Protein AF-A0A2U3LJ58-F1 (afdb_monomer_lite)

Secondary structure (DSSP, 8-state):
-HHHHHHHH-TTT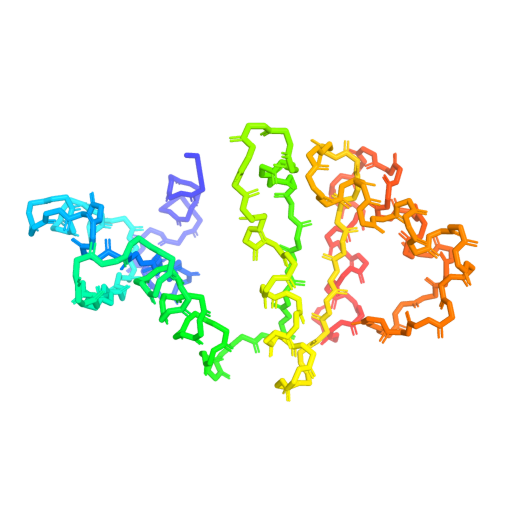HHHH-EEEEETTT--HHHHHHHTTTSEEEEEPP-TT-HHHHHHHHHHHHHT-TT---EEEE----STTSPPPHHHHHHHHHHHHT--EEEEGGG-HHHHHHHHHHHHTTT-S-SSSS-HHHHHHHHH---HHHHHHHHHHHTT-

Foldseek 3Di:
DVLVVLCVVPVPPSQVVAEAFEEPLPDDPVRQVVVVVRYNYDYFYCDPNDPVVRLLRSLLVVLPPPPDQAAEAAAWAACPPPDDTVVVSNLVSNVVVVHQYQQQLQRYHPSVVVLVVCVVVVVPDGSADDDSVLSVCSNHPPPVVVNVVVVCVSSVD

pLDDT: mean 93.68, std 4.85, range [64.5, 98.31]

Structure (mmCIF, N/CA/C/O backbone):
data_AF-A0A2U3LJ58-F1
#
_entry.id   AF-A0A2U3LJ58-F1
#
loop_
_atom_site.group_PDB
_atom_site.id
_atom_site.type_symbol
_atom_site.label_atom_id
_atom_site.label_alt_id
_atom_site.label_comp_id
_atom_site.label_asym_id
_atom_site.label_entity_id
_atom_site.label_seq_id
_atom_site.pdbx_PDB_ins_code
_atom_site.Cartn_x
_atom_site.Cartn_y
_atom_site.Cartn_z
_atom_site.occupancy
_atom_site.B_iso_or_equiv
_atom_site.auth_seq_id
_atom_site.auth_comp_id
_atom_site.auth_asym_id
_atom_site.auth_atom_id
_atom_site.pdbx_PDB_model_num
ATOM 1 N N . MET A 1 1 ? -16.212 2.801 -3.367 1.00 64.50 1 MET A N 1
ATOM 2 C CA . MET A 1 1 ? -16.072 2.106 -4.669 1.00 64.50 1 MET A CA 1
ATOM 3 C C . MET A 1 1 ? -15.705 0.630 -4.491 1.00 64.50 1 MET A C 1
ATOM 5 O O . MET A 1 1 ? -16.497 -0.210 -4.893 1.00 64.50 1 MET A O 1
ATOM 9 N N . PHE A 1 2 ? -14.594 0.289 -3.825 1.00 81.81 2 PHE A N 1
ATOM 10 C CA . PHE A 1 2 ? -14.161 -1.109 -3.617 1.00 81.81 2 PHE A CA 1
ATOM 11 C C . PHE A 1 2 ? -15.040 -1.915 -2.639 1.00 81.81 2 PHE A C 1
ATOM 13 O O . PHE A 1 2 ? -15.362 -3.061 -2.934 1.00 81.81 2 PHE A O 1
ATOM 20 N N . PHE A 1 3 ? -15.540 -1.318 -1.548 1.00 89.44 3 PHE A N 1
ATOM 21 C CA . PHE A 1 3 ? -16.475 -2.007 -0.639 1.00 89.44 3 PHE A CA 1
ATOM 22 C C . PHE A 1 3 ? -17.764 -2.475 -1.330 1.00 89.44 3 PHE A C 1
ATOM 24 O O . PHE A 1 3 ? -18.213 -3.602 -1.132 1.00 89.44 3 PHE A O 1
ATOM 31 N N . ASN A 1 4 ? -18.340 -1.626 -2.187 1.00 88.88 4 ASN A N 1
ATOM 32 C CA . ASN A 1 4 ? -19.549 -1.965 -2.943 1.00 88.88 4 ASN A CA 1
ATOM 33 C C . ASN A 1 4 ? -19.279 -3.084 -3.953 1.00 88.88 4 ASN A C 1
ATOM 35 O O . ASN A 1 4 ? -20.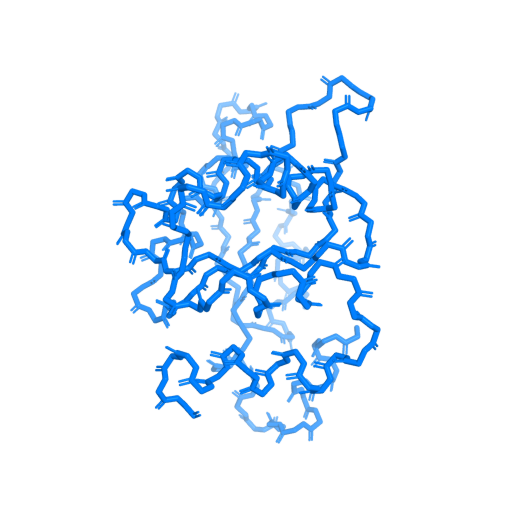130 -3.948 -4.145 1.00 88.88 4 ASN A O 1
ATOM 39 N N . LEU A 1 5 ? -18.094 -3.090 -4.573 1.00 89.75 5 LEU A N 1
ATOM 40 C CA . LEU A 1 5 ? -17.690 -4.163 -5.476 1.00 89.75 5 LEU A CA 1
ATOM 41 C C . LEU A 1 5 ? -17.556 -5.495 -4.729 1.00 89.75 5 LEU A C 1
ATOM 43 O O . LEU A 1 5 ? -18.098 -6.492 -5.193 1.00 89.75 5 LEU A O 1
ATOM 47 N N . GLY A 1 6 ? -16.923 -5.502 -3.552 1.00 89.69 6 GLY A N 1
ATOM 48 C CA . GLY A 1 6 ? -16.839 -6.695 -2.706 1.00 89.69 6 GLY A CA 1
ATOM 49 C C . GLY A 1 6 ? -18.209 -7.236 -2.321 1.00 89.69 6 GLY A C 1
ATOM 50 O O . GLY A 1 6 ? -18.471 -8.414 -2.525 1.00 89.69 6 GLY A O 1
ATOM 51 N N . LYS A 1 7 ? -19.123 -6.372 -1.860 1.00 90.44 7 LYS A N 1
ATOM 52 C CA . LYS A 1 7 ? -20.513 -6.763 -1.561 1.00 90.44 7 LYS A CA 1
ATOM 53 C C . LYS A 1 7 ? -21.253 -7.305 -2.785 1.00 90.44 7 LYS A C 1
ATOM 55 O O . LYS A 1 7 ? -22.078 -8.196 -2.649 1.00 90.44 7 LYS A O 1
ATOM 60 N N . LYS A 1 8 ? -20.975 -6.779 -3.980 1.00 92.06 8 LYS A N 1
ATOM 61 C CA . LYS A 1 8 ? -21.600 -7.252 -5.222 1.00 92.06 8 LYS A CA 1
ATOM 62 C C . LYS A 1 8 ? -21.072 -8.622 -5.656 1.00 92.06 8 LYS A C 1
ATOM 64 O O . LYS A 1 8 ? -21.857 -9.438 -6.123 1.00 92.06 8 LYS A O 1
ATOM 69 N N . LEU A 1 9 ? -19.764 -8.852 -5.546 1.00 92.19 9 LEU A N 1
ATOM 70 C CA . LEU A 1 9 ? -19.121 -10.099 -5.977 1.00 92.19 9 LEU A CA 1
ATOM 71 C C . LEU A 1 9 ? -19.255 -11.219 -4.936 1.00 92.19 9 LEU A C 1
ATOM 73 O O . LEU A 1 9 ? -19.418 -12.376 -5.304 1.00 92.19 9 LEU A O 1
ATOM 77 N N . TYR A 1 10 ? -19.229 -10.863 -3.652 1.00 92.19 10 TYR A N 1
ATOM 78 C CA . TYR A 1 10 ? -19.205 -11.782 -2.513 1.00 92.19 10 TYR A CA 1
ATOM 79 C C . TYR A 1 10 ? -20.238 -11.366 -1.449 1.00 92.19 10 TYR A C 1
ATOM 81 O O . TYR A 1 10 ? -19.875 -11.056 -0.314 1.00 92.19 10 TYR A O 1
ATOM 89 N N . PRO A 1 11 ? -21.542 -11.315 -1.772 1.00 90.38 11 PRO A N 1
ATOM 90 C CA . PRO A 1 11 ? -22.560 -10.722 -0.894 1.00 90.38 11 PRO A CA 1
ATOM 91 C C . PRO A 1 11 ? -22.644 -11.359 0.496 1.00 90.38 11 PRO A C 1
ATOM 93 O O . PRO A 1 11 ? -22.928 -10.660 1.466 1.00 90.38 11 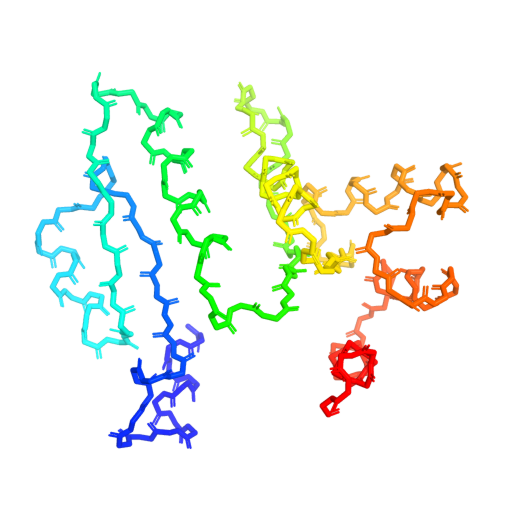PRO A O 1
ATOM 96 N N . ASN A 1 12 ? -22.340 -12.653 0.606 1.00 92.69 12 ASN A N 1
ATOM 97 C CA . ASN A 1 12 ? -22.459 -13.396 1.859 1.00 92.69 12 ASN A CA 1
ATOM 98 C C . ASN A 1 12 ? -21.167 -13.410 2.692 1.00 92.69 12 ASN A C 1
ATOM 100 O O . ASN A 1 12 ? -21.227 -13.705 3.881 1.00 92.69 12 ASN A O 1
ATOM 104 N N . ASN A 1 13 ? -20.010 -13.093 2.100 1.00 93.12 13 ASN A N 1
ATOM 105 C CA . ASN A 1 13 ? -18.710 -13.224 2.766 1.00 93.12 13 ASN A CA 1
ATOM 106 C C . ASN A 1 13 ? -17.669 -12.167 2.351 1.00 93.12 13 ASN A C 1
ATOM 108 O O . ASN A 1 13 ? -16.475 -12.352 2.550 1.00 93.12 13 ASN A O 1
ATOM 112 N N . TYR A 1 14 ? -18.089 -11.008 1.835 1.00 91.19 14 TYR A N 1
ATOM 113 C CA . TYR A 1 14 ? -17.199 -9.908 1.426 1.00 91.19 14 TYR A CA 1
ATOM 114 C C . TYR A 1 14 ? -16.192 -9.473 2.505 1.00 91.19 14 TYR A C 1
ATOM 116 O O . TYR A 1 14 ? -15.104 -9.007 2.170 1.00 91.19 14 TYR A O 1
ATOM 124 N N . LYS A 1 15 ? -16.525 -9.636 3.794 1.00 91.12 15 LYS A N 1
ATOM 125 C CA . LYS A 1 15 ? -15.616 -9.336 4.912 1.00 91.12 15 LYS A CA 1
ATOM 126 C C . LYS A 1 15 ? -14.431 -10.301 5.008 1.00 91.12 15 LYS A C 1
ATOM 128 O O . LYS A 1 15 ? -13.427 -9.943 5.603 1.00 91.12 15 LYS A O 1
ATOM 133 N N . GLU A 1 16 ? -14.514 -11.488 4.413 1.00 90.75 16 GLU A N 1
ATOM 134 C CA . GLU A 1 16 ? -13.378 -12.412 4.323 1.00 90.75 16 GLU A CA 1
ATOM 135 C C . GLU A 1 16 ? -12.327 -11.917 3.321 1.00 90.75 16 GLU A C 1
ATOM 137 O O . GLU A 1 16 ? -11.141 -12.194 3.501 1.00 90.75 16 GLU A O 1
ATOM 142 N N . TYR A 1 17 ? -12.753 -11.152 2.308 1.00 89.00 17 TYR A N 1
ATOM 143 C CA . TYR A 1 17 ? -11.911 -10.682 1.203 1.00 89.00 17 TYR A CA 1
ATOM 144 C C . TYR A 1 17 ? -11.430 -9.240 1.351 1.00 89.00 17 TYR A C 1
ATOM 146 O O . TYR A 1 17 ? -10.429 -8.870 0.745 1.00 89.00 17 TYR A O 1
ATOM 154 N N . ILE A 1 18 ? -12.140 -8.407 2.116 1.00 92.31 18 ILE A N 1
ATOM 155 C CA . ILE A 1 18 ? -11.770 -7.004 2.313 1.00 92.31 18 ILE A CA 1
ATOM 156 C C . ILE A 1 18 ? -11.371 -6.790 3.764 1.00 92.31 18 ILE A C 1
ATOM 158 O O . ILE A 1 18 ? -12.226 -6.726 4.646 1.00 92.31 18 ILE A O 1
ATOM 162 N N . HIS A 1 19 ? -10.068 -6.626 3.971 1.00 93.88 19 HIS A N 1
ATOM 163 C CA . HIS A 1 19 ? -9.464 -6.284 5.252 1.00 93.88 19 HIS A CA 1
ATOM 164 C C . HIS A 1 19 ? -9.051 -4.816 5.204 1.00 93.88 19 HIS A C 1
ATOM 166 O O . HIS A 1 19 ? -8.393 -4.376 4.261 1.00 93.88 19 HIS A O 1
ATOM 172 N N . LEU A 1 20 ? -9.495 -4.038 6.186 1.00 95.06 20 LEU A N 1
ATOM 173 C CA . LEU A 1 20 ? -9.222 -2.612 6.292 1.00 95.06 20 LEU A CA 1
ATOM 174 C C . LEU A 1 20 ? -8.424 -2.339 7.561 1.00 95.06 20 LEU A C 1
ATOM 176 O O . LEU A 1 20 ? -8.908 -2.577 8.665 1.00 95.06 20 LEU A O 1
ATOM 180 N N . TYR A 1 21 ? -7.247 -1.753 7.392 1.00 96.31 21 TYR A N 1
ATOM 181 C CA . TYR A 1 21 ? -6.404 -1.298 8.489 1.00 96.31 21 TYR A CA 1
ATOM 182 C C . TYR A 1 21 ? -6.585 0.204 8.672 1.00 96.31 21 TYR A C 1
ATOM 184 O O . TYR A 1 21 ? -6.535 0.962 7.701 1.00 96.31 21 TYR A O 1
ATOM 192 N N . ILE A 1 22 ? -6.838 0.639 9.906 1.00 96.94 22 ILE A N 1
ATOM 193 C CA . ILE A 1 22 ? -7.083 2.050 10.216 1.00 96.94 22 ILE A CA 1
ATOM 194 C C . ILE A 1 22 ? -6.495 2.429 11.574 1.00 96.94 22 ILE A C 1
ATOM 196 O O . ILE A 1 22 ? -6.572 1.664 12.529 1.00 96.94 22 ILE A O 1
ATOM 200 N N . SER A 1 23 ? -5.919 3.625 11.680 1.00 97.75 23 SER A N 1
ATOM 201 C CA . SER A 1 23 ? -5.400 4.133 12.952 1.00 97.75 23 SER A CA 1
ATOM 202 C C . SER A 1 23 ? -6.480 4.872 13.747 1.00 97.75 23 SER A C 1
ATOM 204 O O . SER A 1 23 ? -7.143 5.775 13.223 1.00 97.75 23 SER A O 1
ATOM 206 N N . LYS A 1 24 ? -6.599 4.555 15.043 1.00 97.56 24 LYS A N 1
ATOM 207 C CA . LYS A 1 24 ? -7.456 5.269 16.008 1.00 97.56 24 LYS A CA 1
ATOM 208 C C . LYS A 1 24 ? -7.049 6.729 16.228 1.00 97.56 24 LYS A C 1
ATOM 210 O O . LYS A 1 24 ? -7.844 7.489 16.764 1.00 97.56 24 LYS A O 1
ATOM 215 N N . TYR A 1 25 ? -5.870 7.150 15.759 1.00 97.00 25 TYR A N 1
ATOM 216 C CA . TYR A 1 25 ? -5.520 8.572 15.672 1.00 97.00 25 TYR A CA 1
ATOM 217 C C . TYR A 1 25 ? -6.526 9.359 14.807 1.00 97.00 25 TYR A C 1
ATOM 219 O O . TYR A 1 25 ? -6.806 10.521 15.081 1.00 97.00 25 TYR A O 1
ATOM 227 N N . PHE A 1 26 ? -7.097 8.727 13.771 1.00 95.06 26 PHE A N 1
ATOM 228 C CA . PHE A 1 26 ? -8.021 9.372 12.825 1.00 95.06 26 PHE A CA 1
ATOM 229 C C . PHE A 1 26 ? -9.468 8.885 12.923 1.00 95.06 26 PHE A C 1
ATOM 231 O O . PHE A 1 26 ? -10.365 9.536 12.388 1.00 95.06 26 PHE A O 1
ATOM 238 N N . ALA A 1 27 ? -9.703 7.726 13.538 1.00 95.06 27 ALA A N 1
ATOM 239 C CA . ALA A 1 27 ? -10.999 7.064 13.517 1.00 95.06 27 ALA A CA 1
ATOM 240 C C . ALA A 1 27 ? -11.555 6.874 14.927 1.00 95.06 27 ALA A C 1
ATOM 242 O O . ALA A 1 27 ? -10.967 6.187 15.762 1.00 95.06 27 ALA A O 1
ATOM 243 N N . THR A 1 28 ? -12.732 7.449 15.165 1.00 94.69 28 THR A N 1
ATOM 244 C CA . THR A 1 28 ? -13.501 7.220 16.390 1.00 94.69 28 THR A CA 1
ATOM 245 C C . THR A 1 28 ? -14.113 5.820 16.397 1.00 94.69 28 THR A C 1
ATOM 247 O O . THR A 1 28 ? -14.213 5.152 15.364 1.00 94.69 28 THR A O 1
ATOM 250 N N . THR A 1 29 ? -14.597 5.382 17.560 1.00 93.19 29 THR A N 1
ATOM 251 C CA . THR A 1 29 ? -15.342 4.120 17.697 1.00 93.19 29 THR A CA 1
ATOM 252 C C . THR A 1 29 ? -16.563 4.057 16.777 1.00 93.19 29 THR A C 1
ATOM 254 O O . THR A 1 29 ? -16.823 3.005 16.199 1.00 93.19 29 THR A O 1
ATOM 257 N N . GLY A 1 30 ? -17.261 5.182 16.580 1.00 95.06 30 GLY A N 1
ATOM 258 C CA . GLY A 1 30 ? -18.373 5.288 15.632 1.00 95.06 30 GLY A CA 1
ATOM 259 C C . GLY A 1 30 ? -17.938 5.031 14.187 1.00 95.06 30 GLY A C 1
ATOM 260 O O . GLY A 1 30 ? -18.494 4.157 13.531 1.00 95.06 30 GLY A O 1
ATOM 261 N N . ILE A 1 31 ? -16.874 5.704 13.727 1.00 94.81 31 ILE A N 1
ATOM 262 C CA . ILE A 1 31 ? -16.323 5.516 12.370 1.00 94.81 31 ILE A CA 1
ATOM 263 C C . ILE A 1 31 ? -15.882 4.063 12.153 1.00 94.81 31 ILE A C 1
ATOM 265 O O . ILE A 1 31 ? -16.153 3.476 11.106 1.00 94.81 31 ILE A O 1
ATOM 269 N N . ILE A 1 32 ? -15.215 3.463 13.142 1.00 95.62 32 ILE A N 1
ATOM 270 C CA . ILE A 1 32 ? -14.792 2.058 13.078 1.00 95.62 32 ILE A CA 1
ATOM 271 C C . ILE A 1 32 ? -16.013 1.133 12.980 1.00 95.62 32 ILE A C 1
ATOM 273 O O . ILE A 1 32 ? -16.006 0.207 12.169 1.00 95.62 32 ILE A O 1
ATOM 277 N N . GLY A 1 33 ? -17.067 1.398 13.758 1.00 94.88 33 GLY A N 1
ATOM 278 C CA . GLY A 1 33 ? -18.333 0.666 13.694 1.00 94.88 33 GLY A CA 1
ATOM 279 C C . GLY A 1 33 ? -18.963 0.700 12.300 1.00 94.88 33 GLY A C 1
ATOM 280 O O . GLY A 1 33 ? -19.298 -0.353 11.752 1.00 94.88 33 GLY A O 1
ATOM 281 N N . ASP A 1 34 ? -19.029 1.883 11.687 1.00 93.50 34 ASP A N 1
ATOM 282 C CA . ASP A 1 34 ? -19.571 2.060 10.337 1.00 93.50 34 ASP A CA 1
ATOM 283 C C . ASP A 1 34 ? -18.749 1.301 9.290 1.00 93.50 34 ASP A C 1
ATOM 285 O O . ASP A 1 34 ? -19.303 0.568 8.463 1.00 93.50 34 ASP A O 1
ATOM 289 N N . LEU A 1 35 ? -17.418 1.410 9.346 1.00 93.25 35 LEU A N 1
ATOM 290 C CA . LEU A 1 35 ? -16.503 0.711 8.436 1.00 93.25 35 LEU A CA 1
ATOM 291 C C . LEU A 1 35 ? -16.607 -0.812 8.564 1.00 93.25 35 LEU A C 1
ATOM 293 O O . LEU A 1 35 ? -16.536 -1.526 7.559 1.00 93.25 35 LEU A O 1
ATOM 297 N N . ASN A 1 36 ? -16.860 -1.316 9.772 1.00 92.44 36 ASN A N 1
ATOM 298 C CA . ASN A 1 36 ? -17.014 -2.745 10.027 1.00 92.44 36 ASN A CA 1
ATOM 299 C C . ASN A 1 36 ? -18.271 -3.331 9.358 1.00 92.44 36 ASN A C 1
ATOM 301 O O . ASN A 1 36 ? -18.393 -4.545 9.211 1.00 92.44 36 ASN A O 1
ATOM 305 N N . SER A 1 37 ? -19.207 -2.507 8.873 1.00 90.31 37 SER A N 1
ATOM 306 C CA . SER A 1 37 ? -20.316 -2.973 8.025 1.00 90.31 37 SER A CA 1
ATOM 307 C C . SER A 1 37 ? -19.890 -3.284 6.574 1.00 90.31 37 SER A C 1
ATOM 309 O O . SER A 1 37 ? -20.635 -3.938 5.829 1.00 90.31 37 SER A O 1
ATOM 311 N N . TYR A 1 38 ? -18.685 -2.872 6.165 1.00 90.56 38 TYR A N 1
ATOM 312 C CA . TYR A 1 38 ? -18.173 -2.962 4.791 1.00 90.56 38 TYR A CA 1
ATOM 313 C C . TYR A 1 38 ? -16.938 -3.858 4.620 1.00 90.56 38 TYR A C 1
ATOM 315 O O . TYR A 1 38 ? -16.694 -4.310 3.503 1.00 90.56 38 TYR A O 1
ATOM 323 N N . ALA A 1 39 ? -16.192 -4.128 5.690 1.00 94.12 39 ALA A N 1
ATOM 324 C CA . ALA A 1 39 ? -14.936 -4.879 5.670 1.00 94.12 39 ALA A CA 1
ATOM 325 C C . ALA A 1 39 ? -14.677 -5.560 7.023 1.00 94.12 39 ALA A C 1
ATOM 327 O O . ALA A 1 39 ? -15.329 -5.224 8.011 1.00 94.12 39 ALA A O 1
ATOM 328 N N . ALA A 1 40 ? -13.716 -6.482 7.078 1.00 94.19 40 ALA A N 1
ATOM 329 C CA . ALA A 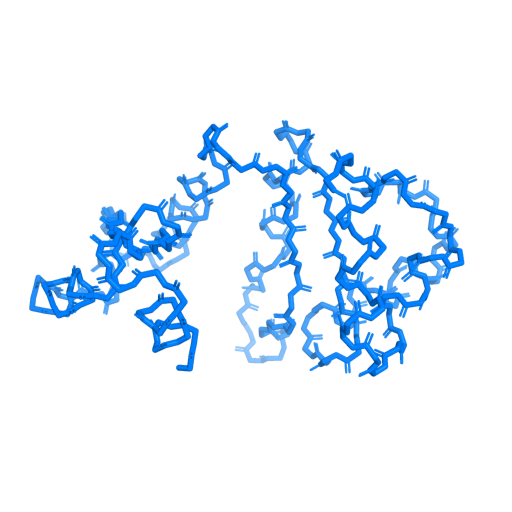1 40 ? -13.063 -6.848 8.331 1.00 94.19 40 ALA A CA 1
ATOM 330 C C . ALA A 1 40 ? -12.102 -5.716 8.720 1.00 94.19 40 ALA A C 1
ATOM 332 O O . ALA A 1 40 ? -11.178 -5.407 7.972 1.00 94.19 40 ALA A O 1
ATOM 333 N N . VAL A 1 41 ? -12.346 -5.051 9.850 1.00 95.88 41 VAL A N 1
ATOM 334 C CA . VAL A 1 41 ? -11.566 -3.872 10.259 1.00 95.88 41 VAL A CA 1
ATOM 335 C C . VAL A 1 41 ? -10.576 -4.234 11.359 1.00 95.88 41 VAL A C 1
ATOM 337 O O . VAL A 1 41 ? -10.966 -4.727 12.416 1.00 95.88 41 VAL A O 1
ATOM 340 N N . THR A 1 42 ? -9.307 -3.904 11.139 1.00 96.56 42 THR A N 1
ATOM 341 C CA . THR A 1 42 ? -8.251 -3.928 12.152 1.00 96.56 42 THR A CA 1
ATOM 342 C C . THR A 1 42 ? -7.886 -2.491 12.507 1.00 96.56 42 THR A C 1
ATOM 344 O O . THR A 1 42 ? -7.282 -1.768 11.715 1.00 96.56 42 THR A O 1
ATOM 347 N N . ALA A 1 43 ? -8.280 -2.062 13.706 1.00 97.38 43 ALA A N 1
ATOM 348 C CA . ALA A 1 43 ? -7.984 -0.725 14.203 1.00 97.38 43 ALA A CA 1
ATOM 349 C C . ALA A 1 43 ? -6.735 -0.744 15.096 1.00 97.38 43 ALA A C 1
ATOM 351 O O . ALA A 1 43 ? -6.727 -1.448 16.106 1.00 97.38 43 ALA A O 1
ATOM 352 N N . THR A 1 44 ? -5.704 0.029 14.753 1.00 98.00 44 THR A N 1
ATOM 353 C CA . THR A 1 44 ? -4.496 0.176 15.580 1.00 98.00 44 THR A CA 1
ATOM 354 C C . THR A 1 44 ? -4.611 1.352 16.544 1.00 98.00 44 THR A C 1
ATOM 356 O O . THR A 1 44 ? -5.329 2.318 16.278 1.00 98.00 44 THR A O 1
ATOM 359 N N . GLU A 1 45 ? -3.917 1.272 17.679 1.00 97.56 45 GLU A N 1
ATOM 360 C CA . GLU A 1 45 ? -3.973 2.305 18.716 1.00 97.56 45 GLU A CA 1
ATOM 361 C C . GLU A 1 45 ? -3.382 3.649 18.272 1.00 97.56 45 GLU A C 1
ATOM 363 O O . GLU A 1 45 ? -2.548 3.729 17.366 1.00 97.56 45 GLU A O 1
ATOM 368 N N . ASN A 1 46 ? -3.834 4.711 18.943 1.00 96.44 46 ASN A N 1
ATOM 369 C CA . ASN A 1 46 ? -3.149 5.996 18.934 1.00 96.44 46 ASN A CA 1
ATOM 370 C C . ASN A 1 46 ? -1.864 5.859 19.764 1.00 96.44 46 ASN A C 1
ATOM 372 O O . ASN A 1 46 ? -1.919 5.511 20.945 1.00 96.44 46 ASN A O 1
ATOM 376 N N . VAL A 1 47 ? -0.718 6.111 19.139 1.00 97.31 47 VAL A N 1
ATOM 377 C CA . VAL A 1 47 ? 0.598 5.999 19.765 1.00 97.31 47 VAL A CA 1
ATOM 378 C C . VAL A 1 47 ? 1.065 7.390 20.163 1.00 97.31 47 VAL A C 1
ATOM 380 O O . VAL A 1 47 ? 1.447 8.178 19.304 1.00 97.31 47 VAL A O 1
ATOM 383 N N . GLU A 1 48 ? 1.050 7.671 21.467 1.00 96.62 48 GLU A N 1
ATOM 384 C CA . GLU A 1 48 ? 1.589 8.907 22.063 1.00 96.62 48 GLU A CA 1
ATOM 385 C C . GLU A 1 48 ? 1.013 10.215 21.484 1.00 96.62 48 GLU A C 1
ATOM 387 O O . GLU A 1 48 ? 1.687 11.239 21.494 1.00 96.62 48 GLU A O 1
ATOM 392 N N . GLU A 1 49 ? -0.210 10.194 20.942 1.00 94.94 49 GLU A N 1
ATOM 393 C CA . GLU A 1 49 ? -0.792 11.339 20.216 1.00 94.94 49 GLU A CA 1
ATOM 394 C C . GLU A 1 49 ? 0.072 11.822 19.036 1.00 94.94 49 GLU A C 1
ATOM 396 O O . GLU A 1 49 ? -0.078 12.939 18.534 1.00 94.94 49 GLU A O 1
ATOM 401 N N . ASP A 1 50 ? 0.940 10.945 18.531 1.00 95.69 50 ASP A N 1
ATOM 402 C CA . ASP A 1 50 ? 1.817 11.210 17.407 1.00 95.69 50 ASP A CA 1
ATOM 403 C C . ASP A 1 50 ? 1.240 10.582 16.138 1.00 95.69 50 ASP A C 1
ATOM 405 O O . ASP A 1 50 ? 1.024 9.367 16.018 1.00 95.69 50 ASP A O 1
ATOM 409 N N . ARG A 1 51 ? 0.999 11.452 15.156 1.00 94.12 51 ARG A N 1
ATOM 410 C CA . ARG A 1 51 ? 0.432 11.087 13.862 1.00 94.12 51 ARG A CA 1
ATOM 411 C C . ARG A 1 51 ? 1.288 10.064 13.117 1.00 94.12 51 ARG A C 1
ATOM 413 O O . ARG A 1 51 ? 0.739 9.121 12.549 1.00 94.12 51 ARG A O 1
ATOM 420 N N . GLU A 1 52 ? 2.599 10.270 13.053 1.00 94.38 52 GLU A N 1
ATOM 421 C CA . GLU A 1 52 ? 3.488 9.415 12.268 1.00 94.38 52 GLU A CA 1
ATOM 422 C C . GLU A 1 52 ? 3.703 8.078 12.971 1.00 94.38 52 GLU A C 1
ATOM 424 O O . GLU A 1 52 ? 3.545 7.047 12.325 1.00 94.38 52 GLU A O 1
ATOM 429 N N . LYS A 1 53 ? 3.912 8.059 14.295 1.00 96.44 53 LYS A N 1
ATOM 430 C CA . LYS A 1 53 ? 4.004 6.796 15.053 1.00 96.44 53 LYS A CA 1
ATOM 431 C C . LYS A 1 53 ? 2.738 5.949 14.904 1.00 96.44 53 LYS A C 1
ATOM 433 O O . LYS A 1 53 ? 2.818 4.738 14.693 1.00 96.44 53 LYS A O 1
ATOM 438 N N . SER A 1 54 ? 1.569 6.586 14.962 1.00 97.56 54 SER A N 1
ATOM 439 C CA . SER A 1 54 ? 0.277 5.908 14.821 1.00 97.56 54 SER A CA 1
ATOM 440 C C . SER A 1 54 ? 0.057 5.338 13.412 1.00 97.56 54 SER A C 1
ATOM 442 O O . SER A 1 54 ? -0.478 4.235 13.259 1.00 97.56 54 SER A O 1
ATOM 444 N N . LEU A 1 55 ? 0.492 6.060 12.371 1.00 96.19 55 LEU A N 1
ATOM 445 C CA . LEU A 1 55 ? 0.457 5.582 10.984 1.00 96.19 55 LEU A CA 1
ATOM 446 C C . LEU A 1 55 ? 1.479 4.469 10.729 1.00 96.19 55 LEU A C 1
ATOM 448 O O . LEU A 1 55 ? 1.140 3.492 10.064 1.00 96.19 55 LEU A O 1
ATOM 452 N N . SER A 1 56 ? 2.687 4.579 11.281 1.00 97.25 56 SER A N 1
ATOM 453 C CA . SER A 1 56 ? 3.723 3.546 11.203 1.00 97.25 56 SER A CA 1
ATOM 454 C C . SER A 1 56 ? 3.261 2.236 11.833 1.00 97.25 56 SER A C 1
ATOM 456 O O . SER A 1 56 ? 3.401 1.179 11.219 1.00 97.25 56 SER A O 1
ATOM 458 N N . LEU A 1 57 ? 2.619 2.288 13.008 1.00 98.31 57 LEU A N 1
ATOM 459 C CA . LEU A 1 57 ? 2.018 1.101 13.623 1.00 98.31 57 LEU A CA 1
ATOM 460 C C . LEU A 1 57 ? 0.967 0.470 12.701 1.00 98.31 57 LEU A C 1
ATOM 462 O O . LEU A 1 57 ? 1.003 -0.732 12.465 1.00 98.31 57 LEU A O 1
ATOM 466 N N . MET A 1 58 ? 0.064 1.279 12.141 1.00 98.06 58 MET A N 1
ATOM 467 C CA . MET A 1 58 ? -0.969 0.801 11.217 1.00 98.06 58 MET A CA 1
ATOM 468 C C . MET A 1 58 ? -0.373 0.125 9.973 1.00 98.06 58 MET A C 1
ATOM 470 O O . MET A 1 58 ? -0.799 -0.974 9.617 1.00 98.06 58 MET A O 1
ATOM 474 N N . ARG A 1 59 ? 0.621 0.749 9.326 1.00 97.94 59 ARG A N 1
ATOM 475 C CA . ARG A 1 59 ? 1.313 0.188 8.152 1.00 97.94 59 ARG A CA 1
ATOM 476 C C . ARG A 1 59 ? 2.006 -1.119 8.492 1.00 97.94 59 ARG A C 1
ATOM 478 O O . ARG A 1 59 ? 1.853 -2.091 7.761 1.00 97.94 59 ARG A O 1
ATOM 485 N N . LYS A 1 60 ? 2.719 -1.157 9.619 1.00 98.00 60 LYS A N 1
ATOM 486 C CA . LYS A 1 60 ? 3.385 -2.363 10.104 1.00 98.00 60 LYS A CA 1
ATOM 487 C C . LYS A 1 60 ? 2.378 -3.492 10.314 1.00 98.00 60 LYS A C 1
ATOM 489 O O . LYS A 1 60 ? 2.554 -4.554 9.735 1.00 98.00 60 LYS A O 1
ATOM 494 N N . THR A 1 61 ? 1.283 -3.240 11.032 1.00 97.75 61 THR A N 1
ATOM 495 C CA . THR A 1 61 ? 0.223 -4.236 11.256 1.00 97.75 61 THR A CA 1
ATOM 496 C C . THR A 1 61 ? -0.416 -4.720 9.949 1.00 97.75 61 THR A C 1
ATOM 498 O O . THR A 1 61 ? -0.689 -5.909 9.818 1.00 97.75 61 THR A O 1
ATOM 501 N N . MET A 1 62 ? -0.623 -3.831 8.971 1.00 97.00 62 MET A N 1
ATOM 502 C CA . MET A 1 62 ? -1.143 -4.189 7.645 1.00 97.00 62 MET A CA 1
ATOM 503 C C . MET A 1 62 ? -0.174 -5.091 6.872 1.00 97.00 62 MET A C 1
ATOM 505 O O . MET A 1 62 ? -0.574 -6.124 6.344 1.00 97.00 62 MET A O 1
ATOM 509 N N . ILE A 1 63 ? 1.105 -4.717 6.809 1.00 97.62 63 ILE A N 1
ATOM 510 C CA . ILE A 1 63 ? 2.132 -5.483 6.093 1.00 97.62 63 ILE A CA 1
ATOM 511 C C . ILE A 1 63 ? 2.422 -6.812 6.794 1.00 97.62 63 ILE A C 1
ATOM 513 O O . ILE A 1 63 ? 2.718 -7.800 6.126 1.00 97.62 63 ILE A O 1
ATOM 517 N N . GLU A 1 64 ? 2.304 -6.876 8.120 1.00 96.06 64 GLU A N 1
ATOM 518 C CA . GLU A 1 64 ? 2.508 -8.090 8.914 1.00 96.06 64 GLU A CA 1
ATOM 519 C C . GLU A 1 64 ? 1.404 -9.140 8.739 1.00 96.06 64 GLU A C 1
ATOM 521 O O . GLU A 1 64 ? 1.643 -10.289 9.104 1.00 96.06 64 GLU A O 1
ATOM 526 N N . ASP A 1 65 ? 0.284 -8.840 8.071 1.00 94.06 65 ASP A N 1
ATOM 527 C CA . ASP A 1 65 ? -0.741 -9.844 7.758 1.00 94.06 65 ASP A CA 1
ATOM 528 C C . ASP A 1 65 ? -0.144 -11.046 7.005 1.00 94.06 65 ASP A C 1
ATOM 530 O O . ASP A 1 65 ? 0.421 -10.929 5.913 1.00 94.06 65 ASP A O 1
ATOM 534 N N . ASN A 1 66 ? -0.247 -12.233 7.602 1.00 90.50 66 ASN A N 1
ATOM 535 C CA . ASN A 1 66 ? 0.290 -13.475 7.049 1.00 90.50 66 ASN A CA 1
ATOM 536 C C . ASN A 1 66 ? -0.447 -13.942 5.786 1.00 90.50 66 ASN A C 1
ATOM 538 O O . ASN A 1 66 ? 0.057 -14.813 5.082 1.00 90.50 66 ASN A O 1
ATOM 542 N N . LYS A 1 67 ? -1.623 -13.379 5.486 1.00 90.56 67 LYS A N 1
ATOM 543 C CA . LYS A 1 67 ? -2.352 -13.631 4.237 1.00 90.56 67 LYS A CA 1
ATOM 544 C C . LYS A 1 67 ? -1.896 -12.733 3.086 1.00 90.56 67 LYS A C 1
ATOM 546 O O . LYS A 1 67 ? -2.296 -12.973 1.948 1.00 90.56 67 LYS A O 1
ATOM 551 N N . ALA A 1 68 ? -1.091 -11.704 3.354 1.00 93.06 68 ALA A N 1
ATOM 552 C CA . ALA A 1 68 ? -0.600 -10.811 2.315 1.00 93.06 68 ALA A CA 1
ATOM 553 C C . ALA A 1 68 ? 0.391 -11.542 1.395 1.00 93.06 68 ALA A C 1
ATOM 555 O O . ALA A 1 68 ? 1.395 -12.079 1.855 1.00 93.06 68 ALA A O 1
ATOM 556 N N . LEU A 1 69 ? 0.113 -11.532 0.088 1.00 95.62 69 LEU A N 1
ATOM 557 C CA . LEU A 1 69 ? 0.977 -12.135 -0.939 1.00 95.62 69 LEU A CA 1
ATOM 558 C C . LEU A 1 69 ? 1.885 -11.114 -1.634 1.00 95.62 69 LEU A C 1
ATOM 560 O O . LEU A 1 69 ? 2.900 -11.488 -2.211 1.00 95.62 69 LEU A O 1
ATOM 564 N N . ALA A 1 70 ? 1.505 -9.837 -1.616 1.00 97.31 70 ALA A N 1
ATOM 565 C CA . ALA A 1 70 ? 2.211 -8.757 -2.290 1.00 97.31 70 ALA A CA 1
ATOM 566 C C . ALA A 1 70 ? 1.782 -7.392 -1.744 1.00 97.31 70 ALA A C 1
ATOM 568 O O . ALA A 1 70 ? 0.677 -7.248 -1.216 1.00 97.31 70 ALA A O 1
ATOM 569 N N . LEU A 1 71 ? 2.618 -6.378 -1.966 1.00 97.81 71 LEU A N 1
ATOM 570 C CA . LEU A 1 71 ? 2.243 -4.970 -1.858 1.00 97.81 71 LEU A CA 1
ATOM 571 C C . LEU A 1 71 ? 2.029 -4.393 -3.263 1.00 97.81 71 LEU A C 1
ATOM 573 O O . LEU A 1 71 ? 2.892 -4.518 -4.128 1.00 97.81 71 LEU A O 1
ATOM 577 N N . ILE A 1 72 ? 0.899 -3.720 -3.484 1.00 97.31 72 ILE A N 1
ATOM 578 C CA . ILE A 1 72 ? 0.627 -2.984 -4.726 1.00 97.31 72 ILE A CA 1
ATOM 579 C C . ILE A 1 72 ? 0.509 -1.498 -4.390 1.00 97.31 72 ILE A C 1
ATOM 581 O O . ILE A 1 72 ? -0.442 -1.073 -3.734 1.00 97.31 72 ILE A O 1
ATOM 585 N N . CYS A 1 73 ? 1.466 -0.700 -4.855 1.00 96.75 73 CYS A N 1
ATOM 586 C CA . CYS A 1 73 ? 1.501 0.740 -4.632 1.00 96.75 73 CYS A CA 1
ATOM 587 C C . CYS A 1 73 ? 0.741 1.472 -5.745 1.00 96.75 73 CYS A C 1
ATOM 589 O O . CYS A 1 73 ? 1.101 1.381 -6.919 1.00 96.75 73 CYS A O 1
ATOM 591 N N . LEU A 1 74 ? -0.287 2.233 -5.363 1.00 94.19 74 LEU A N 1
ATOM 592 C CA . LEU A 1 74 ? -1.160 2.990 -6.263 1.00 94.19 74 LEU A CA 1
ATOM 593 C C . LEU A 1 74 ? -1.314 4.429 -5.753 1.00 94.19 74 LEU A C 1
ATOM 595 O O . LEU A 1 74 ? -1.890 4.666 -4.692 1.00 94.19 74 LEU A O 1
ATOM 599 N N . GLY A 1 75 ? -0.835 5.410 -6.515 1.00 94.12 75 GLY A N 1
ATOM 600 C CA . GLY A 1 75 ? -0.980 6.826 -6.180 1.00 94.12 75 GLY A CA 1
ATOM 601 C C . GLY A 1 75 ? -0.093 7.250 -5.007 1.00 94.12 75 GLY A C 1
ATOM 602 O O . GLY A 1 75 ? 1.130 7.132 -5.065 1.00 94.12 75 GLY A O 1
ATOM 603 N N . GLY A 1 76 ? -0.714 7.776 -3.951 1.00 90.75 76 GLY A N 1
ATOM 604 C CA . GLY A 1 76 ? -0.039 8.244 -2.738 1.00 90.75 76 GLY A CA 1
ATOM 605 C C . GLY A 1 76 ? 0.323 9.731 -2.765 1.00 90.75 76 GLY A C 1
ATOM 606 O O . GLY A 1 76 ? 0.614 10.306 -3.817 1.00 90.75 76 GLY A O 1
ATOM 607 N N . LYS A 1 77 ? 0.303 10.362 -1.584 1.00 91.19 77 LYS A N 1
ATOM 608 C CA . LYS A 1 77 ? 0.738 11.756 -1.414 1.00 91.19 77 LYS A CA 1
ATOM 609 C C . LYS A 1 77 ? 2.235 11.859 -1.683 1.00 91.19 77 LYS A C 1
ATOM 611 O O . LYS A 1 77 ? 2.999 11.062 -1.151 1.00 91.19 77 LYS A O 1
ATOM 616 N N . THR A 1 78 ? 2.635 12.836 -2.485 1.00 89.69 78 THR A N 1
ATOM 617 C CA . THR A 1 78 ? 4.048 13.131 -2.738 1.00 89.69 78 THR A CA 1
ATOM 618 C C . THR A 1 78 ? 4.649 13.888 -1.552 1.00 89.69 78 THR A C 1
ATOM 620 O O . THR A 1 78 ? 3.958 14.217 -0.587 1.00 89.69 78 THR A O 1
ATOM 623 N N . LYS A 1 79 ? 5.946 14.202 -1.628 1.00 85.06 79 LYS A N 1
ATOM 624 C CA . LYS A 1 79 ? 6.619 15.065 -0.640 1.00 85.06 79 LYS A CA 1
ATOM 625 C C . LYS A 1 79 ? 6.095 16.513 -0.665 1.00 85.06 79 LYS A C 1
ATOM 627 O O . LYS A 1 79 ? 6.414 17.301 0.226 1.00 85.06 79 LYS A O 1
ATOM 632 N N . ALA A 1 80 ? 5.289 16.876 -1.669 1.00 78.81 80 ALA A N 1
ATOM 633 C CA . ALA A 1 80 ? 4.627 18.171 -1.721 1.00 78.81 80 ALA A CA 1
ATOM 634 C C . ALA A 1 80 ? 3.680 18.323 -0.517 1.00 78.81 80 ALA A C 1
ATOM 636 O O . ALA A 1 80 ? 2.807 17.488 -0.283 1.00 78.81 80 ALA A O 1
ATOM 637 N N . GLY A 1 81 ? 3.869 19.392 0.259 1.00 73.56 81 GLY A N 1
ATOM 638 C CA . GLY A 1 81 ? 3.122 19.640 1.498 1.00 73.56 81 GLY A CA 1
ATOM 639 C C . GLY A 1 81 ? 3.858 19.258 2.787 1.00 73.56 81 GLY A C 1
ATOM 640 O O . GLY A 1 81 ? 3.264 19.348 3.853 1.00 73.56 81 GLY A O 1
ATOM 641 N N . GLY A 1 82 ? 5.135 18.858 2.720 1.00 76.00 82 GLY A N 1
ATOM 642 C CA . GLY A 1 82 ? 5.998 18.721 3.904 1.00 76.00 82 GLY A CA 1
ATOM 643 C C . GLY A 1 82 ? 5.764 17.464 4.750 1.00 76.00 82 GLY A C 1
ATOM 644 O O . GLY A 1 82 ? 6.332 17.338 5.830 1.00 76.00 82 GLY A O 1
ATOM 645 N N . HIS A 1 83 ? 4.952 16.521 4.271 1.00 77.75 83 HIS A N 1
ATOM 646 C CA . HIS A 1 83 ? 4.729 15.236 4.933 1.00 77.75 83 HIS A CA 1
ATOM 647 C C . HIS A 1 83 ? 5.638 14.148 4.350 1.00 77.75 83 HIS A C 1
ATOM 649 O O . HIS A 1 83 ? 5.936 14.155 3.153 1.00 77.75 83 HIS A O 1
ATOM 655 N N . LYS A 1 84 ? 6.028 13.170 5.178 1.00 84.31 84 LYS A N 1
ATOM 656 C CA . LYS A 1 84 ? 6.698 11.955 4.700 1.00 84.31 84 LYS A CA 1
ATOM 657 C C . LYS A 1 84 ? 5.672 11.089 3.948 1.00 84.31 84 LYS A C 1
ATOM 659 O O . LYS A 1 84 ? 4.619 10.780 4.515 1.00 84.31 84 LYS A O 1
ATOM 664 N N . PRO A 1 85 ? 5.918 10.710 2.684 1.00 90.94 85 PRO A N 1
ATOM 665 C CA . PRO A 1 85 ? 5.014 9.814 1.980 1.00 90.94 85 PRO A CA 1
ATOM 666 C C . PRO A 1 85 ? 4.975 8.439 2.656 1.00 90.94 85 PRO A C 1
ATOM 668 O O . PRO A 1 85 ? 6.014 7.848 2.936 1.00 90.94 85 PRO A O 1
ATOM 671 N N . GLY A 1 86 ? 3.770 7.924 2.904 1.00 94.00 86 GLY A N 1
ATOM 672 C CA . GLY A 1 86 ? 3.594 6.613 3.538 1.00 94.00 86 GLY A CA 1
ATOM 673 C C . GLY A 1 86 ? 4.031 5.439 2.664 1.00 94.00 86 GLY A C 1
ATOM 674 O O . GLY A 1 86 ? 4.489 4.433 3.191 1.00 94.00 86 GLY A O 1
ATOM 675 N N . VAL A 1 87 ? 3.940 5.602 1.340 1.00 95.62 87 VAL A N 1
ATOM 676 C CA . VAL A 1 87 ? 4.295 4.562 0.362 1.00 95.62 87 VAL A CA 1
ATOM 677 C C . VAL A 1 87 ? 5.757 4.139 0.512 1.00 95.62 87 VAL A C 1
ATOM 679 O O . VAL A 1 87 ? 6.051 2.954 0.440 1.00 95.62 87 VAL A O 1
ATOM 682 N N . ASP A 1 88 ? 6.670 5.079 0.765 1.00 95.62 88 ASP A N 1
ATOM 683 C CA . ASP A 1 88 ? 8.091 4.777 0.960 1.00 95.62 88 ASP A CA 1
ATOM 684 C C . ASP A 1 88 ? 8.304 3.823 2.153 1.00 95.62 88 ASP A C 1
ATOM 686 O O . ASP A 1 88 ? 8.993 2.815 2.024 1.00 95.62 88 ASP A O 1
ATOM 690 N N . GLU A 1 89 ? 7.641 4.080 3.285 1.00 97.00 89 GLU A N 1
ATOM 691 C CA . GLU A 1 89 ? 7.702 3.204 4.465 1.00 97.00 89 GLU A CA 1
ATOM 692 C C . GLU A 1 89 ? 7.030 1.845 4.211 1.00 97.00 89 GLU A C 1
ATOM 694 O O . GLU A 1 89 ? 7.545 0.810 4.624 1.00 97.00 89 GLU A O 1
ATOM 699 N N . GLU A 1 90 ? 5.893 1.822 3.512 1.00 98.12 90 GLU A N 1
ATOM 700 C CA . GLU A 1 90 ? 5.199 0.578 3.154 1.00 98.12 90 GLU A CA 1
ATOM 701 C C . GLU A 1 90 ? 6.093 -0.333 2.300 1.00 98.12 90 GLU A C 1
ATOM 703 O O . GLU A 1 90 ? 6.136 -1.541 2.535 1.00 98.12 90 GLU A O 1
ATOM 708 N N . ILE A 1 91 ? 6.854 0.238 1.360 1.00 97.25 91 ILE A N 1
ATOM 709 C CA . ILE A 1 91 ? 7.826 -0.498 0.540 1.00 97.25 91 ILE A CA 1
ATOM 710 C C . ILE A 1 91 ? 8.973 -1.031 1.401 1.00 97.25 91 ILE A C 1
ATOM 712 O O . ILE A 1 91 ? 9.332 -2.199 1.262 1.00 97.25 91 ILE A O 1
ATOM 716 N N . GLU A 1 92 ? 9.544 -0.218 2.293 1.00 96.75 92 GLU A N 1
ATOM 717 C CA . GLU A 1 92 ? 10.609 -0.656 3.207 1.00 96.75 92 GLU A CA 1
ATOM 718 C C . GLU A 1 92 ? 10.151 -1.836 4.081 1.00 96.75 92 GLU A C 1
ATOM 720 O O . GLU A 1 92 ? 10.834 -2.861 4.150 1.00 96.75 92 GLU A O 1
ATOM 725 N N . LEU A 1 93 ? 8.963 -1.729 4.685 1.00 98.00 93 LEU A N 1
ATOM 726 C CA . LEU A 1 93 ? 8.362 -2.786 5.502 1.00 98.00 93 LEU A CA 1
ATOM 727 C C . LEU A 1 93 ? 8.090 -4.056 4.683 1.00 98.00 93 LEU A C 1
ATOM 729 O O . LEU A 1 93 ? 8.409 -5.160 5.128 1.00 98.00 93 LEU A O 1
ATOM 733 N N . ALA A 1 94 ? 7.528 -3.915 3.479 1.00 97.94 94 ALA A N 1
ATOM 734 C CA . ALA A 1 94 ? 7.245 -5.043 2.595 1.00 97.94 94 ALA A CA 1
ATOM 735 C C . ALA A 1 94 ? 8.529 -5.768 2.172 1.00 97.94 94 ALA A C 1
ATOM 737 O O . ALA A 1 94 ? 8.593 -6.995 2.256 1.00 97.94 94 ALA A O 1
ATOM 738 N N . ARG A 1 95 ? 9.578 -5.020 1.804 1.00 96.06 95 ARG A N 1
ATOM 739 C CA . ARG A 1 95 ? 10.896 -5.579 1.469 1.00 96.06 95 ARG A CA 1
ATOM 740 C C . ARG A 1 95 ? 11.506 -6.324 2.649 1.00 96.06 95 ARG A C 1
ATOM 742 O O . ARG A 1 95 ? 11.993 -7.434 2.465 1.00 96.06 95 ARG A O 1
ATOM 749 N N . ALA A 1 96 ? 11.444 -5.752 3.852 1.00 96.19 96 ALA A N 1
ATOM 750 C CA . ALA A 1 96 ? 11.952 -6.399 5.061 1.00 96.19 96 ALA A CA 1
ATOM 751 C C . ALA A 1 96 ? 11.225 -7.723 5.371 1.00 96.19 96 ALA A C 1
ATOM 753 O O . ALA A 1 96 ? 11.847 -8.660 5.866 1.00 96.19 96 ALA A O 1
ATOM 754 N N . LYS A 1 97 ? 9.931 -7.823 5.035 1.00 95.94 97 LYS A N 1
ATOM 755 C CA . LYS A 1 97 ? 9.135 -9.058 5.151 1.00 95.94 97 LYS A CA 1
ATOM 756 C C . LYS A 1 97 ? 9.337 -10.034 3.976 1.00 95.94 97 LYS A C 1
ATOM 758 O O . LYS A 1 97 ? 8.898 -11.177 4.054 1.00 95.94 97 LYS A O 1
ATOM 763 N N . GLY A 1 98 ? 9.990 -9.613 2.893 1.00 95.44 98 GLY A N 1
ATOM 764 C CA . GLY A 1 98 ? 10.134 -10.415 1.675 1.00 95.44 98 GLY A CA 1
ATOM 765 C C . GLY A 1 98 ? 8.866 -10.474 0.816 1.00 95.44 98 GLY A C 1
ATOM 766 O O . GLY A 1 98 ? 8.711 -11.403 0.027 1.00 95.44 98 GLY A O 1
ATOM 767 N N . LEU A 1 99 ? 7.953 -9.506 0.958 1.00 97.31 99 LEU A N 1
ATOM 768 C CA . LEU A 1 99 ? 6.794 -9.384 0.075 1.00 97.31 99 LEU A CA 1
ATOM 769 C C . LEU A 1 99 ? 7.206 -8.749 -1.261 1.00 97.31 99 LEU A C 1
ATOM 771 O O . LEU A 1 99 ? 7.865 -7.704 -1.252 1.00 97.31 99 LEU A O 1
ATOM 775 N N . PRO A 1 100 ? 6.783 -9.310 -2.409 1.00 97.62 100 PRO A N 1
ATOM 776 C CA . PRO A 1 100 ? 6.967 -8.652 -3.692 1.00 97.62 100 PRO A CA 1
ATOM 777 C C . PRO A 1 100 ? 6.168 -7.345 -3.735 1.00 97.62 100 PRO A C 1
ATOM 779 O O . PRO A 1 100 ? 5.005 -7.283 -3.327 1.00 97.62 100 PRO A O 1
ATOM 782 N N . VAL A 1 101 ? 6.804 -6.298 -4.251 1.00 98.19 101 VAL A N 1
ATOM 783 C CA . VAL A 1 101 ? 6.254 -4.949 -4.369 1.00 98.19 101 VAL A CA 1
ATOM 784 C C . VAL A 1 101 ? 6.041 -4.620 -5.844 1.00 98.19 101 VAL A C 1
ATOM 786 O O . VAL A 1 101 ? 6.969 -4.669 -6.653 1.00 98.19 101 VAL A O 1
ATOM 789 N N . PHE A 1 102 ? 4.819 -4.234 -6.197 1.00 97.88 102 PHE A N 1
ATOM 790 C CA . PHE A 1 102 ? 4.447 -3.787 -7.538 1.00 97.88 102 PHE A CA 1
ATOM 791 C C . PHE A 1 102 ? 4.090 -2.305 -7.502 1.00 97.88 102 PHE A C 1
ATOM 793 O O . PHE A 1 102 ? 3.198 -1.892 -6.760 1.00 97.88 102 PHE A O 1
ATOM 800 N N . ILE A 1 103 ? 4.771 -1.496 -8.314 1.00 97.06 103 ILE A N 1
ATOM 801 C CA . ILE A 1 103 ? 4.547 -0.050 -8.370 1.00 97.06 103 ILE A CA 1
ATOM 802 C C . ILE A 1 103 ? 3.740 0.280 -9.621 1.00 97.06 103 ILE A C 1
ATOM 804 O O . ILE A 1 103 ? 4.218 0.110 -10.740 1.00 97.06 103 ILE A O 1
ATOM 808 N N . ILE A 1 104 ? 2.526 0.792 -9.434 1.00 97.06 104 ILE A N 1
ATOM 809 C CA . ILE A 1 104 ? 1.674 1.234 -10.538 1.00 97.06 104 ILE A CA 1
ATOM 810 C C . ILE A 1 104 ? 1.901 2.728 -10.760 1.00 97.06 104 ILE A C 1
ATOM 812 O O . ILE A 1 104 ? 1.324 3.571 -10.077 1.00 97.06 104 ILE A O 1
ATOM 816 N N . GLY A 1 105 ? 2.770 3.062 -11.713 1.00 95.31 105 GLY A N 1
ATOM 817 C CA . GLY A 1 105 ? 3.193 4.446 -11.959 1.00 95.31 105 GLY A CA 1
ATOM 818 C C . GLY A 1 105 ? 2.203 5.283 -12.777 1.00 95.31 105 GLY A C 1
ATOM 819 O O . GLY A 1 105 ? 2.284 6.516 -12.761 1.00 95.31 105 GLY A O 1
ATOM 820 N N . SER A 1 106 ? 1.250 4.640 -13.459 1.00 92.56 106 SER A N 1
ATOM 821 C CA . SER A 1 106 ? 0.365 5.296 -14.432 1.00 92.56 106 SER A CA 1
ATOM 822 C C . SER A 1 106 ? -0.736 6.152 -13.802 1.00 92.56 106 SER A C 1
ATOM 824 O O . SER A 1 106 ? -1.375 6.948 -14.486 1.00 92.56 106 SER A O 1
ATOM 826 N N . VAL A 1 107 ? -0.938 6.032 -12.487 1.00 92.38 107 VAL A N 1
ATOM 827 C CA . VAL A 1 107 ? -1.978 6.748 -11.727 1.00 92.38 107 VAL A CA 1
ATOM 828 C C . VAL A 1 107 ? -1.485 8.045 -11.065 1.00 92.38 107 VAL A C 1
ATOM 830 O O . VAL A 1 107 ? -2.274 8.747 -10.434 1.00 92.38 107 VAL A O 1
ATOM 833 N N . GLY A 1 108 ? -0.198 8.385 -11.199 1.00 92.81 108 GLY A N 1
ATOM 834 C CA . GLY A 1 108 ? 0.399 9.583 -10.597 1.00 92.81 108 GLY A CA 1
ATOM 835 C C . GLY A 1 108 ? 0.775 9.426 -9.114 1.00 92.81 108 GLY A C 1
ATOM 836 O O . GLY A 1 108 ? 0.902 8.319 -8.593 1.00 92.81 108 GLY A O 1
ATOM 837 N N . GLY A 1 109 ? 0.989 10.550 -8.424 1.00 94.88 109 GLY A N 1
ATOM 838 C CA . GLY A 1 109 ? 1.367 10.570 -7.004 1.00 94.88 109 GLY A CA 1
ATOM 839 C C . GLY A 1 109 ? 2.762 10.001 -6.721 1.00 94.88 109 GLY A C 1
ATOM 840 O O . GLY A 1 109 ? 3.604 9.907 -7.617 1.00 94.88 109 GLY A O 1
ATOM 841 N N . ARG A 1 110 ? 3.008 9.609 -5.464 1.00 96.06 110 ARG A N 1
ATOM 842 C CA . ARG A 1 110 ? 4.322 9.102 -5.030 1.00 96.06 110 ARG A CA 1
ATOM 843 C C . ARG A 1 110 ? 4.728 7.819 -5.758 1.00 96.06 110 ARG A C 1
ATOM 845 O O . ARG A 1 110 ? 5.886 7.680 -6.121 1.00 96.06 110 ARG A O 1
ATOM 852 N N . SER A 1 111 ? 3.787 6.923 -6.047 1.00 96.12 111 SER A N 1
ATOM 853 C CA . SER A 1 111 ? 4.049 5.705 -6.829 1.00 96.12 111 SER A CA 1
ATOM 854 C C . SER A 1 111 ? 4.633 5.998 -8.221 1.00 96.12 111 SER A C 1
ATOM 856 O O . SER A 1 111 ? 5.552 5.308 -8.650 1.00 96.12 111 SER A O 1
ATOM 858 N N . SER A 1 112 ? 4.183 7.058 -8.904 1.00 96.56 112 SER A N 1
ATOM 859 C CA . SER A 1 112 ? 4.742 7.480 -10.198 1.00 96.56 112 SER A CA 1
ATOM 860 C C . SER A 1 112 ? 6.164 8.033 -10.070 1.00 96.56 112 SER A C 1
ATOM 862 O O . SER A 1 112 ? 7.012 7.749 -10.913 1.00 96.56 112 SER A O 1
ATOM 864 N N . GLU A 1 113 ? 6.449 8.794 -9.007 1.00 96.19 113 GLU A N 1
ATOM 865 C CA . GLU A 1 113 ? 7.805 9.278 -8.712 1.00 96.19 113 GLU A CA 1
ATOM 866 C C . GLU A 1 113 ? 8.761 8.111 -8.451 1.00 96.19 113 GLU A C 1
ATOM 868 O O . GLU A 1 113 ? 9.812 8.039 -9.078 1.00 96.19 113 GLU A O 1
ATOM 873 N N . ILE A 1 114 ? 8.359 7.158 -7.605 1.00 95.62 114 ILE A N 1
ATOM 874 C CA . ILE A 1 114 ? 9.171 5.976 -7.300 1.00 95.62 114 ILE A CA 1
ATOM 875 C C . ILE A 1 114 ? 9.383 5.140 -8.569 1.00 95.62 114 ILE A C 1
ATOM 877 O O . ILE A 1 114 ? 10.508 4.744 -8.855 1.00 95.62 114 ILE A O 1
ATOM 881 N N . ALA A 1 115 ? 8.351 4.917 -9.390 1.00 96.00 115 ALA A N 1
ATOM 882 C CA . ALA A 1 115 ? 8.514 4.183 -10.648 1.00 96.00 115 ALA A CA 1
ATOM 883 C C . ALA A 1 115 ? 9.562 4.836 -11.573 1.00 96.00 115 ALA A C 1
ATOM 885 O O . ALA A 1 115 ? 10.386 4.134 -12.155 1.00 96.00 115 ALA A O 1
ATOM 886 N N . LYS A 1 116 ? 9.586 6.175 -11.655 1.00 96.06 116 LYS A N 1
ATOM 887 C CA . LYS A 1 116 ? 10.609 6.926 -12.405 1.00 96.06 116 LYS A CA 1
ATOM 888 C C . LYS A 1 116 ? 12.002 6.804 -11.789 1.00 96.06 116 LYS A C 1
ATOM 890 O O . LYS A 1 116 ? 12.972 6.681 -12.531 1.00 96.06 116 LYS A O 1
ATOM 895 N N . GLU A 1 117 ? 12.111 6.844 -10.460 1.00 95.31 117 GLU A N 1
ATOM 896 C CA . GLU A 1 117 ? 13.376 6.639 -9.739 1.00 95.31 117 GLU A CA 1
ATOM 897 C C . GLU A 1 117 ? 13.972 5.257 -10.089 1.00 95.31 117 GLU A C 1
ATOM 899 O O . GLU A 1 117 ? 15.150 5.159 -10.443 1.00 95.31 117 GLU A O 1
ATOM 904 N N . TYR A 1 118 ? 13.142 4.207 -10.102 1.00 94.31 118 TYR A N 1
ATOM 905 C CA . TYR A 1 118 ? 13.552 2.858 -10.507 1.00 94.31 118 TYR A CA 1
ATOM 906 C C . TYR A 1 118 ? 13.863 2.744 -12.004 1.00 94.31 118 TYR A C 1
ATOM 908 O O . TYR A 1 118 ? 14.852 2.101 -12.365 1.00 94.31 118 TYR A O 1
ATOM 916 N N . GLU A 1 119 ? 13.081 3.385 -12.880 1.00 94.25 119 GLU A N 1
ATOM 917 C CA . GLU A 1 119 ? 13.370 3.415 -14.317 1.00 94.25 119 GLU A CA 1
ATOM 918 C C . GLU A 1 119 ? 14.727 4.076 -14.598 1.00 94.25 119 GLU A C 1
ATOM 920 O O . GLU A 1 119 ? 15.534 3.520 -15.343 1.00 94.25 119 GLU A O 1
ATOM 925 N N . PHE A 1 120 ? 15.020 5.212 -13.958 1.00 93.06 120 PHE A N 1
ATOM 926 C CA . PHE A 1 120 ? 16.308 5.900 -14.087 1.00 93.06 120 PHE A CA 1
ATOM 927 C C . PHE A 1 120 ? 17.474 5.046 -13.570 1.00 93.06 120 PHE A C 1
ATOM 929 O O . PHE A 1 120 ? 18.552 5.023 -14.165 1.00 93.06 120 PHE A O 1
ATOM 936 N N . GLY A 1 121 ? 17.246 4.291 -12.493 1.00 89.94 121 GLY A N 1
ATOM 937 C CA . GLY A 1 121 ? 18.193 3.304 -11.977 1.00 89.94 121 GLY A CA 1
ATOM 938 C C . GLY A 1 121 ? 18.347 2.054 -12.852 1.00 89.94 121 GLY A C 1
ATOM 939 O O . GLY A 1 121 ? 19.218 1.228 -12.572 1.00 89.94 121 GLY A O 1
ATOM 940 N N . GLY A 1 122 ? 17.532 1.898 -13.902 1.00 87.75 122 GLY A N 1
ATOM 941 C CA . GLY A 1 122 ? 17.521 0.731 -14.784 1.00 87.75 122 GLY A CA 1
ATOM 942 C C . GLY A 1 122 ? 16.954 -0.530 -14.132 1.00 87.75 122 GLY A C 1
ATOM 943 O O . GLY A 1 122 ? 17.334 -1.627 -14.534 1.00 87.75 122 GLY A O 1
ATOM 944 N N . TRP A 1 123 ? 16.096 -0.387 -13.114 1.00 87.50 123 TRP A N 1
ATOM 945 C CA . TRP A 1 123 ? 15.484 -1.499 -12.371 1.00 87.50 123 TRP A CA 1
ATOM 946 C C . TRP A 1 123 ? 16.500 -2.481 -11.759 1.00 87.50 123 TRP A C 1
ATOM 948 O O . TRP A 1 123 ? 16.232 -3.671 -11.626 1.00 87.50 123 TRP A O 1
ATOM 958 N N . LYS A 1 124 ? 17.687 -1.986 -11.382 1.00 84.31 124 LYS A N 1
ATOM 959 C CA . LYS A 1 124 ? 18.751 -2.804 -10.768 1.00 84.31 124 LYS A CA 1
ATOM 960 C C . LYS A 1 124 ? 18.347 -3.404 -9.421 1.00 84.31 124 LYS A C 1
ATOM 962 O O . LYS A 1 124 ? 18.852 -4.455 -9.042 1.00 84.31 124 LYS A O 1
ATOM 967 N N . GLU A 1 125 ? 17.469 -2.723 -8.690 1.00 83.38 125 GLU A N 1
ATOM 968 C CA . GLU A 1 125 ? 16.862 -3.255 -7.475 1.00 83.38 125 GLU A CA 1
ATOM 969 C C . GLU A 1 125 ? 15.576 -4.006 -7.827 1.00 83.38 125 GLU A C 1
ATOM 971 O O . GLU A 1 125 ? 14.602 -3.415 -8.298 1.00 83.38 125 GLU A O 1
ATOM 976 N N . HIS A 1 126 ? 15.563 -5.315 -7.577 1.00 86.19 126 HIS A N 1
ATOM 977 C CA . HIS A 1 126 ? 14.393 -6.150 -7.823 1.00 86.19 126 HIS A CA 1
ATOM 978 C C . HIS A 1 126 ? 13.397 -6.039 -6.666 1.00 86.19 126 HIS A C 1
ATOM 980 O O . HIS A 1 126 ? 13.640 -6.526 -5.564 1.00 86.19 126 HIS A O 1
ATOM 986 N N . LEU A 1 127 ? 12.259 -5.398 -6.937 1.00 93.94 127 LEU A N 1
ATOM 987 C CA . LEU A 1 127 ? 11.123 -5.314 -6.015 1.00 93.94 127 LEU A CA 1
ATOM 988 C C . LEU A 1 127 ? 10.159 -6.499 -6.133 1.00 93.94 127 LEU A C 1
ATOM 990 O O . LEU A 1 127 ? 9.385 -6.765 -5.221 1.00 93.94 127 LEU A O 1
ATOM 994 N N . ASN A 1 128 ? 10.191 -7.199 -7.261 1.00 96.00 128 ASN A N 1
ATOM 995 C CA . ASN A 1 128 ? 9.339 -8.334 -7.583 1.00 96.00 128 ASN A CA 1
ATOM 996 C C . ASN A 1 128 ? 10.055 -9.235 -8.607 1.00 96.00 128 ASN A C 1
ATOM 998 O O . ASN A 1 128 ? 11.187 -8.959 -9.005 1.00 96.00 128 ASN A O 1
ATOM 1002 N N . SER A 1 129 ? 9.395 -10.315 -9.024 1.00 94.25 129 SER A N 1
ATOM 1003 C CA . SER A 1 129 ? 9.916 -11.303 -9.978 1.00 94.25 129 SER A CA 1
ATOM 1004 C C . SER A 1 129 ? 9.643 -10.972 -11.456 1.00 94.25 129 SER A C 1
ATOM 1006 O O . SER A 1 129 ? 9.986 -11.774 -12.325 1.00 94.25 129 SER A O 1
ATOM 1008 N N . MET A 1 130 ? 9.008 -9.836 -11.770 1.00 95.00 130 MET A N 1
ATOM 1009 C CA . MET A 1 130 ? 8.689 -9.451 -13.151 1.00 95.00 130 MET A CA 1
ATOM 1010 C C . MET A 1 130 ? 9.927 -8.919 -13.884 1.00 95.00 130 MET A C 1
ATOM 1012 O O . MET A 1 130 ? 10.862 -8.404 -13.270 1.00 95.00 130 MET A O 1
ATOM 1016 N N . SER A 1 131 ? 9.921 -9.007 -15.219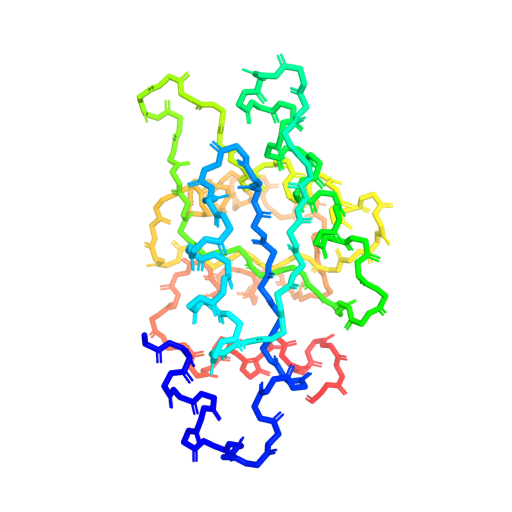 1.00 94.75 131 SER A N 1
ATOM 1017 C CA . SER A 1 131 ? 10.987 -8.420 -16.037 1.00 94.75 131 SER A CA 1
ATOM 1018 C C . SER A 1 131 ? 10.981 -6.889 -15.960 1.00 94.75 131 SER A C 1
ATOM 1020 O O . SER A 1 131 ? 9.997 -6.264 -15.554 1.00 94.75 131 SER A O 1
ATOM 1022 N N . ASN A 1 132 ? 12.073 -6.260 -16.392 1.00 94.25 132 ASN A N 1
ATOM 1023 C CA . ASN A 1 132 ? 12.165 -4.801 -16.446 1.00 94.25 132 ASN A CA 1
ATOM 1024 C C . ASN A 1 132 ? 11.138 -4.203 -17.419 1.00 94.25 132 ASN A C 1
ATOM 1026 O O . ASN A 1 132 ? 10.568 -3.151 -17.141 1.00 94.25 132 ASN A O 1
ATOM 1030 N N . GLU A 1 133 ? 10.858 -4.879 -18.535 1.00 94.50 133 GLU A N 1
ATOM 1031 C CA . GLU A 1 133 ? 9.823 -4.484 -19.498 1.00 94.50 133 GLU A CA 1
ATOM 1032 C C . GLU A 1 133 ? 8.433 -4.536 -18.867 1.00 94.50 133 GLU A C 1
ATOM 1034 O O . GLU A 1 133 ? 7.612 -3.643 -19.073 1.00 94.50 133 GLU A O 1
ATOM 1039 N N . ASP A 1 134 ? 8.181 -5.565 -18.065 1.00 95.69 134 ASP A N 1
ATOM 1040 C CA . ASP A 1 134 ? 6.919 -5.749 -17.369 1.00 95.69 134 ASP A CA 1
ATOM 1041 C C . ASP A 1 134 ? 6.736 -4.721 -16.241 1.00 95.69 134 ASP A C 1
ATOM 1043 O O . ASP A 1 134 ? 5.659 -4.135 -16.123 1.00 95.69 134 ASP A O 1
ATOM 1047 N N . ASN A 1 135 ? 7.790 -4.403 -15.485 1.00 95.62 135 ASN A N 1
ATOM 1048 C CA . ASN A 1 135 ? 7.778 -3.304 -14.515 1.00 95.62 135 ASN A CA 1
ATOM 1049 C C . ASN A 1 135 ? 7.600 -1.934 -15.193 1.00 95.62 135 ASN A C 1
ATOM 1051 O O . ASN A 1 135 ? 6.816 -1.101 -14.733 1.00 95.62 135 ASN A O 1
ATOM 1055 N N . LYS A 1 136 ? 8.233 -1.718 -16.352 1.00 95.06 136 LYS A N 1
ATOM 1056 C CA . LYS A 1 136 ? 7.997 -0.527 -17.178 1.00 95.06 136 LYS A CA 1
ATOM 1057 C C . LYS A 1 136 ? 6.556 -0.461 -17.685 1.00 95.06 136 LYS A C 1
ATOM 1059 O O . LYS A 1 136 ? 5.977 0.621 -17.740 1.00 95.06 136 LYS A O 1
ATOM 1064 N N . MET A 1 137 ? 5.936 -1.597 -18.003 1.00 95.94 137 MET A N 1
ATOM 1065 C CA . MET A 1 137 ? 4.524 -1.648 -18.382 1.00 95.94 137 MET A CA 1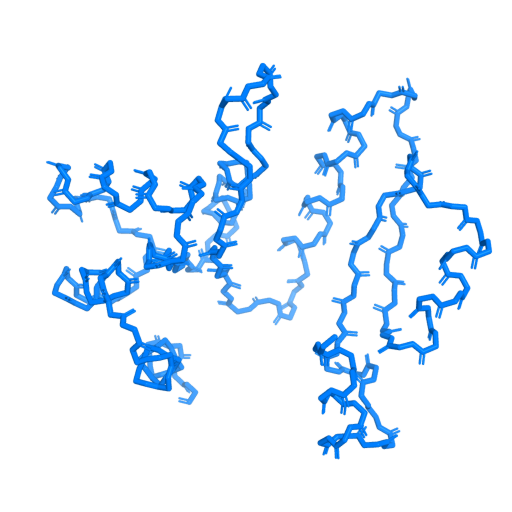
ATOM 1066 C C . MET A 1 137 ? 3.614 -1.214 -17.224 1.00 95.94 137 MET A C 1
ATOM 1068 O O . MET A 1 137 ? 2.717 -0.403 -17.455 1.00 95.94 137 MET A O 1
ATOM 1072 N N . LEU A 1 138 ? 3.884 -1.647 -15.986 1.00 96.25 138 LEU A N 1
ATOM 1073 C CA . LEU A 1 138 ? 3.153 -1.174 -14.797 1.00 96.25 138 LEU A CA 1
ATOM 1074 C C . LEU A 1 138 ? 3.293 0.343 -14.572 1.00 96.25 138 LEU A C 1
ATOM 1076 O O . LEU A 1 138 ? 2.393 0.991 -14.033 1.00 96.25 138 LEU A O 1
ATOM 1080 N N . MET A 1 139 ? 4.413 0.926 -15.001 1.00 95.25 139 MET A N 1
ATOM 1081 C CA . MET A 1 139 ? 4.660 2.360 -14.895 1.00 95.25 139 MET A CA 1
ATOM 1082 C C . MET A 1 139 ? 3.826 3.197 -15.878 1.00 95.25 139 MET A C 1
ATOM 1084 O O . MET A 1 139 ? 3.406 4.293 -15.512 1.00 95.25 139 MET A O 1
ATOM 1088 N N . VAL A 1 140 ? 3.595 2.725 -17.109 1.00 95.56 140 VAL A N 1
ATOM 1089 C CA . VAL A 1 140 ? 3.034 3.568 -18.191 1.00 95.56 140 VAL A CA 1
ATOM 1090 C C . VAL A 1 140 ? 1.666 3.128 -18.712 1.00 95.56 140 VAL A C 1
ATOM 1092 O O . VAL A 1 140 ? 0.975 3.922 -19.346 1.00 95.56 140 VAL A O 1
ATOM 1095 N N . SER A 1 141 ? 1.262 1.878 -18.482 1.00 95.31 141 SER A N 1
ATOM 1096 C CA . SER A 1 141 ? 0.035 1.328 -19.061 1.00 95.31 141 SER A CA 1
ATOM 1097 C C . SER A 1 141 ? -1.227 1.873 -18.391 1.00 95.31 141 SER A C 1
ATOM 1099 O O . SER A 1 141 ? -1.305 2.009 -17.169 1.00 95.31 141 SER A O 1
ATOM 1101 N N . LEU A 1 142 ? -2.255 2.120 -19.206 1.00 93.62 142 LEU A N 1
ATOM 1102 C CA . LEU A 1 142 ? -3.614 2.443 -18.757 1.00 93.62 142 LEU A CA 1
ATOM 1103 C C . LEU A 1 142 ? -4.554 1.224 -18.807 1.00 93.62 142 LEU A C 1
ATOM 1105 O O . LEU A 1 142 ? -5.703 1.312 -18.380 1.00 93.62 142 LEU A O 1
ATOM 1109 N N . ASP A 1 143 ? -4.083 0.073 -19.305 1.00 95.31 143 ASP A N 1
ATOM 1110 C CA . ASP A 1 143 ? -4.858 -1.170 -19.294 1.00 95.31 143 ASP A CA 1
ATOM 1111 C C . ASP A 1 143 ? -4.679 -1.892 -17.951 1.00 95.31 143 ASP A C 1
ATOM 1113 O O . ASP A 1 143 ? -3.831 -2.775 -17.779 1.00 95.31 143 ASP A O 1
ATOM 1117 N N . TYR A 1 144 ? -5.506 -1.504 -16.977 1.00 91.75 144 TYR A N 1
ATOM 1118 C CA . TYR A 1 144 ? -5.499 -2.081 -15.629 1.00 91.75 144 TYR A CA 1
ATOM 1119 C C . TYR A 1 144 ? -5.778 -3.585 -15.606 1.00 91.75 144 TYR A C 1
ATOM 1121 O O . TYR A 1 144 ? -5.294 -4.282 -14.715 1.00 91.75 144 TYR A O 1
ATOM 1129 N N . ARG A 1 145 ? -6.523 -4.110 -16.586 1.00 94.06 145 ARG A N 1
ATOM 1130 C CA . ARG A 1 145 ? -6.822 -5.543 -16.666 1.00 94.06 145 ARG A CA 1
ATOM 1131 C C . ARG A 1 145 ? -5.575 -6.326 -17.059 1.00 94.06 145 ARG A C 1
ATOM 1133 O O . ARG A 1 145 ? -5.286 -7.353 -16.450 1.00 94.06 145 ARG A O 1
ATOM 1140 N N . VAL A 1 146 ? -4.826 -5.847 -18.052 1.00 94.81 146 VAL A N 1
ATOM 1141 C CA . VAL A 1 146 ? -3.548 -6.460 -18.442 1.00 94.81 146 VAL A CA 1
ATOM 1142 C C . VAL A 1 146 ? -2.538 -6.370 -17.300 1.00 94.81 146 VAL A C 1
ATOM 1144 O O . VAL A 1 146 ? -1.902 -7.378 -16.993 1.00 94.81 146 VAL A O 1
ATOM 1147 N N . MET A 1 147 ? -2.440 -5.217 -16.627 1.00 96.00 147 MET A N 1
ATOM 1148 C CA . MET A 1 147 ? -1.563 -5.046 -15.461 1.00 96.00 147 MET A CA 1
ATOM 1149 C C . MET A 1 147 ? -1.881 -6.049 -14.348 1.00 96.00 147 MET A C 1
ATOM 1151 O O . MET A 1 147 ? -0.993 -6.784 -13.919 1.00 96.00 147 MET A O 1
ATOM 1155 N N . ALA A 1 148 ? -3.149 -6.143 -13.936 1.00 95.44 148 ALA A N 1
ATOM 1156 C CA . ALA A 1 148 ? -3.578 -7.077 -12.897 1.00 95.44 148 ALA A CA 1
ATOM 1157 C C . ALA A 1 148 ? -3.278 -8.538 -13.274 1.00 95.44 148 ALA A C 1
ATOM 1159 O O . ALA A 1 148 ? -2.707 -9.273 -12.473 1.00 95.44 148 ALA A O 1
ATOM 1160 N N . ASN A 1 149 ? -3.575 -8.941 -14.514 1.00 96.00 149 ASN A N 1
ATOM 1161 C CA . ASN A 1 149 ? -3.297 -10.300 -14.987 1.00 96.00 149 ASN A CA 1
ATOM 1162 C C . ASN A 1 149 ? -1.801 -10.644 -14.963 1.00 96.00 149 ASN A C 1
ATOM 1164 O O . ASN A 1 149 ? -1.445 -11.785 -14.676 1.00 96.00 149 ASN A O 1
ATOM 1168 N N . LYS A 1 150 ? -0.914 -9.689 -15.268 1.00 96.56 150 LYS A N 1
ATOM 1169 C CA . LYS A 1 150 ? 0.535 -9.917 -15.176 1.00 96.56 150 LYS A CA 1
ATOM 1170 C C . LYS A 1 150 ? 0.998 -10.089 -13.735 1.00 96.56 150 LYS A C 1
ATOM 1172 O O . LYS A 1 150 ? 1.763 -11.009 -13.462 1.00 96.56 150 LYS A O 1
ATOM 1177 N N . ILE A 1 151 ? 0.493 -9.252 -12.830 1.00 97.19 151 ILE A N 1
ATOM 1178 C CA . ILE A 1 151 ? 0.796 -9.354 -11.400 1.00 97.19 151 ILE A CA 1
ATOM 1179 C C . ILE A 1 151 ? 0.340 -10.716 -10.867 1.00 97.19 151 ILE A C 1
ATOM 1181 O O . ILE A 1 151 ? 1.145 -11.428 -10.277 1.00 97.19 151 ILE A O 1
ATOM 1185 N N . PHE A 1 152 ? -0.897 -11.136 -11.145 1.00 96.69 152 PHE A N 1
ATOM 1186 C CA . PHE A 1 152 ? -1.404 -12.442 -10.706 1.00 96.69 152 PHE A CA 1
ATOM 1187 C C . PHE A 1 152 ? -0.557 -13.605 -11.222 1.00 96.69 152 PHE A C 1
ATOM 1189 O O . PHE A 1 152 ? -0.089 -14.410 -10.421 1.00 96.69 152 PHE A O 1
ATOM 1196 N N . ARG A 1 153 ? -0.217 -13.614 -12.516 1.00 95.94 153 ARG A N 1
ATOM 1197 C CA . ARG A 1 153 ? 0.685 -14.629 -13.080 1.00 95.94 153 ARG A CA 1
ATOM 1198 C C . ARG A 1 153 ? 2.052 -14.650 -12.396 1.00 95.94 153 ARG A C 1
ATOM 1200 O O . ARG A 1 153 ? 2.577 -15.728 -12.146 1.00 95.94 153 ARG A O 1
ATOM 1207 N N . SER A 1 154 ? 2.618 -13.483 -12.073 1.00 96.00 154 SER A N 1
ATOM 1208 C CA . SER A 1 154 ? 3.908 -13.392 -11.369 1.00 96.00 154 SER A CA 1
ATOM 1209 C C . SER A 1 154 ? 3.861 -13.944 -9.936 1.00 96.00 154 SER A C 1
ATOM 1211 O O . SER A 1 154 ? 4.892 -14.355 -9.407 1.00 96.00 154 SER A O 1
ATOM 1213 N N . LEU A 1 155 ? 2.665 -13.987 -9.337 1.00 95.88 155 LEU A N 1
ATOM 1214 C CA . LEU A 1 155 ? 2.387 -14.550 -8.013 1.00 95.88 155 LEU A CA 1
ATOM 1215 C C . LEU A 1 155 ? 1.923 -16.018 -8.066 1.00 95.88 155 LEU A C 1
ATOM 1217 O O . LEU A 1 155 ? 1.705 -16.616 -7.016 1.00 95.88 155 LEU A O 1
ATOM 1221 N N . GLY A 1 156 ? 1.769 -16.602 -9.261 1.00 94.00 156 GLY A N 1
ATOM 1222 C CA . GLY A 1 156 ? 1.263 -17.966 -9.444 1.00 94.00 156 GLY A CA 1
ATOM 1223 C C . GLY A 1 156 ? -0.252 -18.118 -9.259 1.00 94.00 156 GLY A C 1
ATOM 1224 O O . GLY A 1 156 ? -0.703 -19.211 -8.918 1.00 94.00 156 GLY A O 1
ATOM 1225 N N . LEU A 1 157 ? -1.015 -17.036 -9.460 1.00 90.25 157 LEU A N 1
ATOM 1226 C CA . LEU A 1 157 ? -2.482 -16.979 -9.375 1.00 90.25 157 LEU A CA 1
ATOM 1227 C C . LEU A 1 157 ? -3.154 -16.954 -10.756 1.00 90.25 157 LEU A C 1
ATOM 1229 O O . LEU A 1 157 ? -2.560 -16.389 -11.709 1.00 90.25 157 LEU A O 1
#

Sequence (157 aa):
MFFNLGKKLYPNNYKEYIHLYISKYFATTGIIGDLNSYAAVTATENVEEDREKSLSLMRKTMIEDNKALALICLGGKTKAGGHKPGVDEEIELARAKGLPVFIIGSVGGRSSEIAKEYEFGGWKEHLNSMSNEDNKMLMVSLDYRVMANKIFRSLGL

InterPro domains:
  IPR041197 SLOG cluster3 family [PF18180] (13-118)

Organism: NCBI:txid2043169

Radius of gyration: 16.61 Å; chains: 1; bounding box: 41×38×42 Å